Protein AF-A0A920PJ78-F1 (afdb_monomer_lite)

Structure (mmCIF, N/CA/C/O backbone):
data_AF-A0A920PJ78-F1
#
_entry.id   AF-A0A920PJ78-F1
#
loop_
_atom_site.group_PDB
_atom_site.id
_atom_site.type_symbol
_atom_site.label_atom_id
_atom_site.label_alt_id
_atom_site.label_comp_id
_atom_site.label_asym_id
_atom_site.label_entity_id
_atom_site.label_seq_id
_atom_site.pdbx_PDB_ins_code
_atom_site.Cartn_x
_atom_site.Cartn_y
_atom_site.Cartn_z
_atom_site.occupancy
_atom_site.B_iso_or_equiv
_atom_site.auth_seq_id
_atom_site.auth_comp_id
_atom_site.auth_asym_id
_atom_site.auth_atom_id
_atom_site.pdbx_PDB_model_num
ATOM 1 N N . MET A 1 1 ? -10.465 -1.971 8.024 1.00 68.12 1 MET A N 1
ATOM 2 C CA . MET A 1 1 ? -11.118 -1.729 6.717 1.00 68.12 1 MET A CA 1
ATOM 3 C C . MET A 1 1 ? -10.458 -2.613 5.666 1.00 68.12 1 MET A C 1
ATOM 5 O O . MET A 1 1 ? -9.367 -2.307 5.205 1.00 68.12 1 MET A O 1
ATOM 9 N N . THR A 1 2 ? -11.050 -3.760 5.351 1.00 90.75 2 THR A N 1
ATOM 10 C CA . THR A 1 2 ? -10.534 -4.675 4.323 1.00 90.75 2 THR A CA 1
ATOM 11 C C . THR A 1 2 ? -11.461 -4.667 3.121 1.00 90.75 2 THR A C 1
ATOM 13 O O . THR A 1 2 ? -12.647 -4.354 3.234 1.00 90.75 2 THR A O 1
ATOM 16 N N . ARG A 1 3 ? -10.918 -5.003 1.954 1.00 93.81 3 ARG A N 1
ATOM 17 C CA . ARG A 1 3 ? -11.692 -5.106 0.722 1.00 93.81 3 ARG A CA 1
ATOM 18 C C . ARG A 1 3 ? -11.339 -6.396 0.001 1.00 93.81 3 ARG A C 1
ATOM 20 O O . ARG A 1 3 ? -10.166 -6.679 -0.234 1.00 93.81 3 ARG A O 1
ATOM 27 N N . SER A 1 4 ? -12.359 -7.151 -0.393 1.00 97.38 4 SER A N 1
ATOM 28 C CA . SER A 1 4 ? -12.194 -8.248 -1.344 1.00 97.38 4 SER A CA 1
ATOM 29 C C . SER A 1 4 ? -12.003 -7.675 -2.743 1.00 97.38 4 SER A C 1
ATOM 31 O O . SER A 1 4 ? -12.812 -6.879 -3.229 1.00 97.38 4 SER A O 1
ATOM 33 N N . HIS A 1 5 ? -10.916 -8.062 -3.397 1.00 97.31 5 HIS A N 1
ATOM 34 C CA . HIS A 1 5 ? -10.640 -7.646 -4.758 1.00 97.31 5 HIS A CA 1
ATOM 35 C C . HIS A 1 5 ? -11.679 -8.275 -5.710 1.00 97.31 5 HIS A C 1
ATOM 37 O O . HIS A 1 5 ? -11.802 -9.500 -5.741 1.00 97.31 5 HIS A O 1
ATOM 43 N N . PRO A 1 6 ? -12.398 -7.488 -6.536 1.00 96.62 6 PRO A N 1
ATOM 44 C CA . PRO A 1 6 ? -13.583 -7.967 -7.258 1.00 96.62 6 PRO A CA 1
ATOM 45 C C . PRO A 1 6 ? -13.290 -9.043 -8.314 1.00 96.62 6 PRO A C 1
ATOM 47 O O . PRO A 1 6 ? -14.179 -9.805 -8.666 1.00 96.62 6 PRO A O 1
ATOM 50 N N . VAL A 1 7 ? -12.055 -9.102 -8.824 1.00 97.56 7 VAL A N 1
ATOM 51 C CA . VAL A 1 7 ? -11.634 -10.107 -9.821 1.00 97.56 7 VAL A CA 1
ATOM 52 C C . VAL A 1 7 ? -10.977 -11.328 -9.170 1.00 97.56 7 VAL A C 1
ATOM 54 O O . VAL A 1 7 ? -11.381 -12.453 -9.420 1.00 97.56 7 VAL A O 1
ATOM 57 N N . THR A 1 8 ? -9.950 -11.122 -8.340 1.00 97.19 8 THR A N 1
ATOM 58 C CA . THR A 1 8 ? -9.153 -12.211 -7.751 1.00 97.19 8 THR A CA 1
ATOM 59 C C . THR A 1 8 ? -9.752 -12.822 -6.482 1.00 97.19 8 THR A C 1
ATOM 61 O O . THR A 1 8 ? -9.260 -13.849 -6.029 1.00 97.19 8 THR A O 1
ATOM 64 N N . GLY A 1 9 ? -10.742 -12.181 -5.850 1.00 96.88 9 GLY A N 1
ATOM 65 C CA . GLY A 1 9 ? -11.318 -12.605 -4.568 1.00 96.88 9 GLY A CA 1
ATOM 66 C C . GLY A 1 9 ? -10.387 -12.450 -3.357 1.00 96.88 9 GLY A C 1
ATOM 67 O O . GLY A 1 9 ? -10.820 -12.651 -2.225 1.00 96.88 9 GLY A O 1
ATOM 68 N N . ARG A 1 10 ? -9.120 -12.064 -3.564 1.00 97.69 10 ARG A N 1
ATOM 69 C CA . ARG A 1 10 ? -8.138 -11.878 -2.489 1.00 97.69 10 ARG A CA 1
ATOM 70 C C . ARG A 1 10 ? -8.521 -10.689 -1.616 1.00 97.69 10 ARG A C 1
ATOM 72 O O . ARG A 1 10 ? -8.937 -9.648 -2.124 1.00 97.69 10 ARG A O 1
ATOM 79 N N . THR A 1 11 ? -8.331 -10.828 -0.312 1.00 97.25 11 THR A N 1
ATOM 80 C CA . THR A 1 11 ? -8.528 -9.736 0.643 1.00 97.25 11 THR A CA 1
ATOM 81 C C . THR A 1 11 ? -7.284 -8.856 0.696 1.00 97.25 11 THR A C 1
ATOM 83 O O . THR A 1 11 ? -6.173 -9.368 0.822 1.00 97.25 11 THR A O 1
ATOM 86 N N . ALA A 1 12 ? -7.481 -7.542 0.625 1.00 96.12 12 ALA A N 1
ATOM 87 C CA . ALA A 1 12 ? -6.443 -6.537 0.821 1.00 96.12 12 ALA A CA 1
ATOM 88 C C . ALA A 1 12 ? -6.835 -5.563 1.940 1.00 96.12 12 ALA A C 1
ATOM 90 O O . ALA A 1 12 ? -8.026 -5.336 2.195 1.00 96.12 12 ALA A O 1
ATOM 91 N N . LEU A 1 13 ? -5.831 -4.969 2.587 1.00 94.44 13 LEU A N 1
ATOM 92 C CA . LEU A 1 13 ? -6.040 -3.774 3.399 1.00 94.44 13 LEU A CA 1
ATOM 93 C C . LEU A 1 13 ? -6.492 -2.637 2.479 1.00 94.44 13 LEU A C 1
ATOM 95 O O . LEU A 1 13 ? -5.924 -2.438 1.406 1.00 94.44 13 LEU A O 1
ATOM 99 N N . TYR A 1 14 ? -7.535 -1.918 2.886 1.00 92.94 14 TYR A N 1
ATOM 100 C CA . TYR A 1 14 ? -8.049 -0.767 2.152 1.00 92.94 14 TYR A CA 1
ATOM 101 C C . TYR A 1 14 ? -7.910 0.467 3.030 1.00 92.94 14 TYR A C 1
ATOM 103 O O . TYR A 1 14 ? -8.841 0.862 3.734 1.00 92.94 14 TYR A O 1
ATOM 111 N N . VAL A 1 15 ? -6.689 0.993 3.045 1.00 90.56 15 VAL A N 1
ATOM 112 C CA . VAL A 1 15 ? -6.260 2.067 3.934 1.00 90.56 15 VAL A CA 1
ATOM 113 C C . VAL A 1 15 ? -5.370 3.062 3.198 1.00 90.5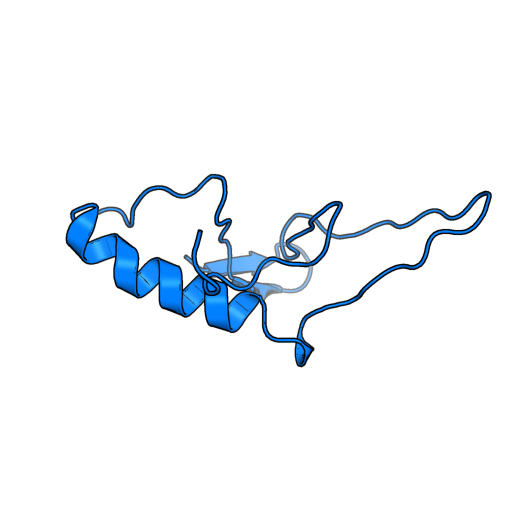6 15 VAL A C 1
ATOM 115 O O . VAL A 1 15 ? -4.819 2.742 2.146 1.00 90.56 15 VAL A O 1
ATOM 118 N N . SER A 1 16 ? -5.268 4.279 3.727 1.00 86.12 16 SER A N 1
ATOM 119 C CA . SER A 1 16 ? -4.407 5.330 3.188 1.00 86.12 16 SER A CA 1
ATOM 120 C C . SER A 1 16 ? -4.116 6.359 4.288 1.00 86.12 16 SER A C 1
ATOM 122 O O . SER A 1 16 ? -5.067 7.007 4.743 1.00 86.12 16 SER A O 1
ATOM 124 N N . PRO A 1 17 ? -2.836 6.558 4.667 1.00 81.00 17 PRO A N 1
ATOM 125 C CA . PRO A 1 17 ? -2.434 7.559 5.659 1.00 81.00 17 PRO A CA 1
ATOM 126 C C . PRO A 1 17 ? -2.856 8.988 5.300 1.00 81.00 17 PRO A C 1
ATOM 128 O O . PRO A 1 17 ? -2.998 9.835 6.171 1.00 81.00 17 PRO A O 1
ATOM 131 N N . HIS A 1 18 ? -3.066 9.267 4.010 1.00 79.00 18 HIS A N 1
ATOM 132 C CA . HIS A 1 18 ? -3.369 10.611 3.521 1.00 79.00 18 HIS A CA 1
ATOM 133 C C . HIS A 1 18 ? -4.861 10.945 3.491 1.00 79.00 18 HIS A C 1
ATOM 135 O O . HIS A 1 18 ? -5.215 12.116 3.382 1.00 79.00 18 HIS A O 1
ATOM 141 N N . THR A 1 19 ? -5.744 9.943 3.515 1.00 82.69 19 THR A N 1
ATOM 142 C CA . THR A 1 19 ? -7.181 10.161 3.259 1.00 82.69 19 THR A CA 1
ATOM 143 C C . THR A 1 19 ? -8.100 9.623 4.345 1.00 82.69 19 THR A C 1
ATOM 145 O O . THR A 1 19 ? -9.275 9.978 4.352 1.00 82.69 19 THR A O 1
ATOM 148 N N . ILE A 1 20 ? -7.616 8.749 5.229 1.00 83.00 20 ILE A N 1
ATOM 149 C CA . ILE A 1 20 ? -8.416 8.211 6.333 1.00 83.00 20 ILE A CA 1
ATOM 150 C C . ILE A 1 20 ? -8.094 8.994 7.601 1.00 83.00 20 ILE A C 1
ATOM 152 O O . ILE A 1 20 ? -6.958 8.980 8.064 1.00 83.00 20 ILE A O 1
ATOM 156 N N . SER A 1 21 ? -9.110 9.651 8.159 1.00 81.56 21 SER A N 1
ATOM 157 C CA . SER A 1 21 ? -9.001 10.449 9.383 1.00 81.56 21 SER A CA 1
ATOM 158 C C . SER A 1 21 ? -9.361 9.675 10.652 1.00 81.56 21 SER A C 1
ATOM 160 O O . SER A 1 21 ? -8.767 9.909 11.697 1.00 81.56 21 SER A O 1
ATOM 162 N N . GLU A 1 22 ? -10.338 8.769 10.580 1.00 91.25 22 GLU A N 1
ATOM 163 C CA . GLU A 1 22 ? -10.885 8.079 11.751 1.00 91.25 22 GLU A CA 1
ATOM 164 C C . GLU A 1 22 ? -11.549 6.749 11.377 1.00 91.25 22 GLU A C 1
ATOM 166 O O . GLU A 1 22 ? -11.899 6.492 10.218 1.00 91.25 22 GLU A O 1
ATOM 171 N N . ILE A 1 23 ? -11.736 5.898 12.382 1.00 94.06 23 ILE A N 1
ATOM 172 C CA . ILE A 1 23 ? -12.520 4.673 12.279 1.00 94.06 23 ILE A CA 1
ATOM 173 C C . ILE A 1 23 ? -13.942 5.003 12.725 1.00 94.06 23 ILE A C 1
ATOM 175 O O . ILE A 1 23 ? -14.167 5.455 13.843 1.00 94.06 23 ILE A O 1
ATOM 179 N N . VAL A 1 24 ? -14.920 4.742 11.856 1.00 94.19 24 VAL A N 1
ATOM 180 C CA . VAL A 1 24 ? -16.334 4.990 12.166 1.00 94.19 24 VAL A CA 1
ATOM 181 C C . VAL A 1 24 ? -16.729 4.282 13.463 1.00 94.19 24 VAL A C 1
ATOM 183 O O . VAL A 1 24 ? -16.585 3.066 13.580 1.00 94.19 24 VAL A O 1
ATOM 186 N N . GLY A 1 25 ? -17.272 5.051 14.406 1.00 95.94 25 GLY A N 1
ATOM 187 C CA . GLY A 1 25 ? -17.690 4.561 15.721 1.00 95.94 25 GLY A CA 1
ATOM 188 C C . GLY A 1 25 ? -16.637 4.712 16.821 1.00 95.94 25 GLY A C 1
ATOM 189 O O . GLY A 1 25 ? -16.955 4.418 17.968 1.00 95.94 25 GLY A O 1
ATOM 190 N N . LEU A 1 26 ? -15.437 5.193 16.495 1.00 95.81 26 LEU A N 1
ATOM 191 C CA . LEU A 1 26 ? -14.403 5.586 17.449 1.00 95.81 26 LEU A CA 1
ATOM 192 C C . LEU A 1 26 ? -14.155 7.093 17.349 1.00 95.81 26 LEU A C 1
ATOM 194 O O . LEU A 1 26 ? -14.322 7.689 16.284 1.00 95.81 26 LEU A O 1
ATOM 198 N N . SER A 1 27 ? -13.733 7.718 18.446 1.00 94.38 27 SER A N 1
ATOM 199 C CA . SER A 1 27 ? -13.180 9.072 18.387 1.00 94.38 27 SER A CA 1
ATOM 200 C C . SER A 1 27 ? -11.855 9.086 17.612 1.00 94.38 27 SER A C 1
ATOM 202 O O . SER A 1 27 ? -11.220 8.048 17.404 1.00 94.38 27 SER A O 1
ATOM 204 N N . ALA A 1 28 ? -11.395 10.269 17.199 1.00 89.94 28 ALA A N 1
ATOM 205 C CA . ALA A 1 28 ? -10.086 10.417 16.562 1.00 89.94 28 ALA A CA 1
ATOM 206 C C . ALA A 1 28 ? -8.935 9.946 17.474 1.00 89.94 28 ALA A C 1
ATOM 208 O O . ALA A 1 28 ? -7.992 9.316 16.999 1.00 89.94 28 ALA A O 1
ATOM 209 N N . GLU A 1 29 ? -9.032 10.203 18.783 1.00 93.94 29 GLU A N 1
ATOM 210 C CA . GLU A 1 29 ? -8.030 9.787 19.772 1.00 93.94 29 GLU A CA 1
ATOM 211 C C . GLU A 1 29 ? -7.947 8.260 19.891 1.00 93.94 29 GLU A C 1
ATOM 213 O O . GLU A 1 29 ? -6.851 7.706 19.913 1.00 93.94 29 GLU A O 1
ATOM 218 N N . GLU A 1 30 ? -9.095 7.579 19.879 1.00 95.69 30 GLU A N 1
ATOM 219 C CA . GLU A 1 30 ? -9.172 6.113 19.890 1.00 95.69 30 GLU A CA 1
ATOM 220 C C . GLU A 1 30 ? -8.772 5.494 18.541 1.00 95.69 30 GLU A C 1
ATOM 222 O O . GLU A 1 30 ? -8.194 4.410 18.496 1.00 95.69 30 GLU A O 1
ATOM 227 N N . SER A 1 31 ? -9.071 6.175 17.431 1.00 94.62 31 SER A N 1
ATOM 228 C CA . SER A 1 31 ? -8.765 5.696 16.077 1.00 94.62 31 SER A CA 1
ATOM 229 C C . SER A 1 31 ? -7.274 5.736 15.767 1.00 94.62 31 SER A C 1
ATOM 231 O O . SER A 1 31 ? -6.762 4.844 15.093 1.00 94.62 31 SER A O 1
ATOM 233 N N . ARG A 1 32 ? -6.586 6.785 16.229 1.00 91.44 32 ARG A N 1
ATOM 234 C CA . ARG A 1 32 ? -5.195 7.078 15.884 1.00 91.44 32 ARG A CA 1
ATOM 235 C C . ARG A 1 32 ? -4.227 5.909 16.126 1.00 91.44 32 ARG A C 1
ATOM 237 O O . ARG A 1 32 ? -3.628 5.491 15.139 1.00 91.44 32 ARG A O 1
ATOM 244 N N . PRO A 1 33 ? -4.112 5.325 17.335 1.00 94.31 33 PRO A N 1
ATOM 245 C CA . PRO A 1 33 ? -3.155 4.241 17.574 1.00 94.31 33 PRO A CA 1
ATOM 246 C C . PRO A 1 33 ? -3.437 2.994 16.720 1.00 94.31 33 PRO A C 1
ATOM 248 O O . PRO A 1 33 ? -2.516 2.307 16.296 1.00 94.31 33 PRO A O 1
ATOM 251 N N . ILE A 1 34 ? -4.710 2.718 16.412 1.00 94.50 34 ILE A N 1
ATOM 252 C CA . ILE A 1 34 ? -5.097 1.585 15.558 1.00 94.50 34 ILE A CA 1
ATOM 253 C C . ILE A 1 34 ? -4.685 1.843 14.104 1.00 94.50 34 ILE A C 1
ATOM 255 O O . ILE A 1 34 ? -4.226 0.940 13.406 1.00 94.50 34 ILE A O 1
ATOM 259 N N . LEU A 1 35 ? -4.886 3.069 13.616 1.00 93.19 35 LEU A N 1
ATOM 260 C CA . LEU A 1 35 ? -4.489 3.449 12.264 1.00 93.19 35 LEU A CA 1
ATOM 261 C C . LEU A 1 35 ? -2.962 3.465 12.118 1.00 93.19 35 LEU A C 1
ATOM 263 O O . LEU A 1 35 ? -2.474 2.950 11.116 1.00 93.19 35 LEU A O 1
ATOM 267 N N . GLU A 1 36 ? -2.233 3.981 13.112 1.00 91.38 36 GLU A N 1
ATOM 268 C CA . GLU A 1 36 ? -0.762 3.958 13.180 1.00 91.38 36 GLU A CA 1
ATOM 269 C C . GLU A 1 36 ? -0.228 2.519 13.042 1.00 91.38 36 GLU A C 1
ATOM 271 O O . GLU A 1 36 ? 0.517 2.248 12.101 1.00 91.38 36 GLU A O 1
ATOM 276 N N . GLU A 1 37 ? -0.722 1.564 13.844 1.00 93.38 37 GLU A N 1
ATOM 277 C CA . GLU A 1 37 ? -0.322 0.145 13.759 1.00 93.38 37 GLU A CA 1
ATOM 278 C C . GLU A 1 37 ? -0.579 -0.457 12.363 1.00 93.38 37 GLU A C 1
ATOM 280 O O . GLU A 1 37 ? 0.253 -1.175 11.798 1.00 93.38 37 GLU A O 1
ATOM 285 N N . ILE A 1 38 ? -1.733 -0.150 11.758 1.00 93.12 38 ILE A N 1
ATOM 286 C CA . ILE A 1 38 ? -2.069 -0.639 10.415 1.00 93.12 38 ILE A CA 1
ATOM 287 C C . ILE A 1 38 ? -1.133 -0.036 9.360 1.00 93.12 38 ILE A C 1
ATOM 289 O O . ILE A 1 38 ? -0.750 -0.734 8.415 1.00 93.12 38 ILE A O 1
ATOM 293 N N . TYR A 1 39 ? -0.788 1.246 9.481 1.00 91.44 39 TYR A N 1
ATOM 294 C CA . TYR A 1 39 ? 0.112 1.918 8.550 1.00 91.44 39 TYR A CA 1
ATOM 295 C C . TYR A 1 39 ? 1.545 1.407 8.682 1.00 91.44 39 TYR A C 1
ATOM 297 O O . TYR A 1 39 ? 2.166 1.123 7.659 1.00 91.44 39 TYR A O 1
ATOM 305 N N . GLU A 1 40 ? 2.048 1.212 9.899 1.00 91.69 40 GLU A N 1
ATOM 306 C CA . GLU A 1 40 ? 3.358 0.603 10.143 1.00 91.69 40 GLU A CA 1
ATOM 307 C C . GLU A 1 40 ? 3.455 -0.775 9.484 1.00 91.69 40 GLU A C 1
ATOM 309 O O . GLU A 1 40 ? 4.346 -1.009 8.664 1.00 91.69 40 GLU A O 1
ATOM 314 N N . PHE A 1 41 ? 2.479 -1.654 9.738 1.00 92.88 41 PHE A N 1
ATOM 315 C CA . PHE A 1 41 ? 2.427 -2.977 9.115 1.00 92.88 41 PHE A CA 1
ATOM 316 C C . PHE A 1 41 ? 2.375 -2.895 7.583 1.00 92.88 41 PHE A C 1
ATOM 318 O O . PHE A 1 41 ? 3.114 -3.587 6.881 1.00 92.88 41 PHE A O 1
ATOM 325 N N . ALA A 1 42 ? 1.502 -2.043 7.035 1.00 92.25 42 ALA A N 1
ATOM 326 C CA . ALA A 1 42 ? 1.307 -1.928 5.592 1.00 92.25 42 ALA A CA 1
ATOM 327 C C . ALA A 1 42 ? 2.517 -1.316 4.854 1.00 92.25 42 ALA A C 1
ATOM 329 O O . ALA A 1 42 ? 2.564 -1.391 3.624 1.00 92.25 42 ALA A O 1
ATOM 330 N N . THR A 1 43 ? 3.475 -0.733 5.585 1.00 91.44 43 THR A N 1
ATOM 331 C CA . THR A 1 43 ? 4.684 -0.070 5.065 1.00 91.44 43 THR A CA 1
ATOM 332 C C . THR A 1 43 ? 5.992 -0.771 5.485 1.00 91.44 43 THR A C 1
ATOM 334 O O . THR A 1 43 ? 7.092 -0.226 5.352 1.00 91.44 43 THR A O 1
ATOM 337 N N . GLU A 1 44 ? 5.920 -2.017 5.964 1.00 92.94 44 GLU A N 1
ATOM 338 C CA . GLU A 1 44 ? 7.103 -2.860 6.177 1.00 92.94 44 GLU A CA 1
ATOM 339 C C . GLU A 1 44 ? 7.853 -3.141 4.858 1.00 92.94 44 GLU A C 1
ATOM 341 O O . GLU A 1 44 ? 7.237 -3.371 3.815 1.00 92.94 44 GLU A O 1
ATOM 346 N N . ASP A 1 45 ? 9.191 -3.227 4.905 1.00 93.00 45 ASP A N 1
A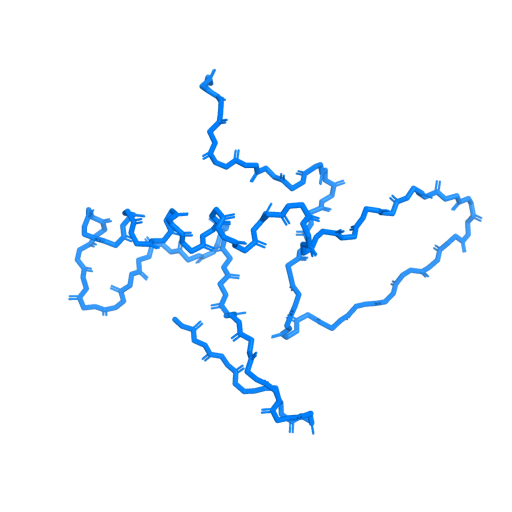TOM 347 C CA . ASP A 1 45 ? 10.043 -3.376 3.707 1.00 93.00 45 ASP A CA 1
ATOM 348 C C . ASP A 1 45 ? 9.672 -4.590 2.841 1.00 93.00 45 ASP A C 1
ATOM 350 O O . ASP A 1 45 ? 9.793 -4.554 1.618 1.00 93.00 45 ASP A O 1
ATOM 354 N N . ARG A 1 46 ? 9.153 -5.662 3.452 1.00 95.75 46 ARG A N 1
ATOM 355 C CA . ARG A 1 46 ? 8.718 -6.872 2.732 1.00 95.75 46 ARG A CA 1
ATOM 356 C C . ARG A 1 46 ? 7.518 -6.658 1.801 1.00 95.75 46 ARG A C 1
ATOM 358 O O . ARG A 1 46 ? 7.246 -7.527 0.975 1.00 95.75 46 ARG A O 1
ATOM 365 N N . PHE A 1 47 ? 6.783 -5.557 1.952 1.00 94.69 47 PHE A N 1
ATOM 366 C CA . PHE A 1 47 ? 5.643 -5.201 1.105 1.00 94.69 47 PHE A CA 1
ATOM 367 C C . PHE A 1 47 ? 5.984 -4.120 0.074 1.00 94.69 47 PHE A C 1
ATOM 369 O O . PHE A 1 47 ? 5.141 -3.791 -0.762 1.00 94.69 47 PHE A O 1
ATOM 376 N N . ILE A 1 48 ? 7.208 -3.583 0.104 1.00 94.00 48 ILE A N 1
ATOM 377 C CA . ILE A 1 48 ? 7.615 -2.459 -0.732 1.00 94.00 48 ILE A CA 1
ATOM 378 C C . ILE A 1 48 ? 8.299 -2.954 -2.002 1.00 94.00 48 ILE A C 1
ATOM 380 O O . ILE A 1 48 ? 9.274 -3.703 -1.982 1.0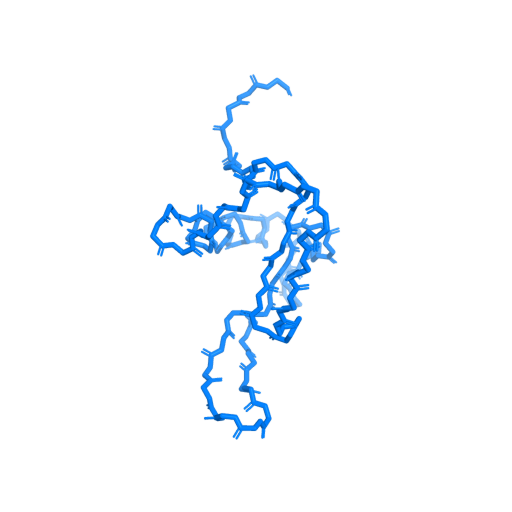0 94.00 48 ILE A O 1
ATOM 384 N N . TYR A 1 49 ? 7.803 -2.450 -3.127 1.00 95.19 49 TYR A N 1
ATOM 385 C CA . TYR A 1 49 ? 8.539 -2.406 -4.379 1.00 95.19 49 TYR A CA 1
ATOM 386 C C . TYR A 1 49 ? 8.988 -0.962 -4.629 1.00 95.19 49 TYR A C 1
ATOM 388 O O . TYR A 1 49 ? 8.151 -0.063 -4.700 1.00 95.19 49 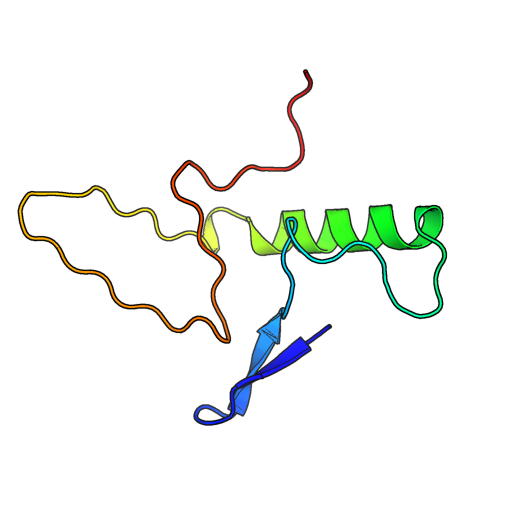TYR A O 1
ATOM 396 N N . GLU A 1 50 ? 10.297 -0.746 -4.779 1.00 94.12 50 GLU A N 1
ATOM 397 C CA . GLU A 1 50 ? 10.874 0.548 -5.157 1.00 94.12 50 GLU A CA 1
ATOM 398 C C . GLU A 1 50 ? 11.323 0.503 -6.619 1.00 94.12 50 GLU A C 1
ATOM 400 O O . GLU A 1 50 ? 12.151 -0.326 -7.009 1.00 94.12 50 GLU A O 1
ATOM 405 N N . HIS A 1 51 ? 10.790 1.413 -7.434 1.00 95.12 51 HIS A N 1
ATOM 406 C CA . HIS A 1 51 ? 11.209 1.544 -8.820 1.00 95.12 51 HIS A CA 1
ATOM 407 C C . HIS A 1 51 ? 12.264 2.634 -8.988 1.00 95.12 51 HIS A C 1
ATOM 409 O O . HIS A 1 51 ? 12.030 3.804 -8.684 1.00 95.12 51 HIS A O 1
ATOM 415 N N . ARG A 1 52 ? 13.409 2.257 -9.559 1.00 94.44 52 ARG A N 1
ATOM 416 C CA . ARG A 1 52 ? 14.424 3.201 -10.028 1.00 94.44 52 ARG A CA 1
ATOM 417 C C . ARG A 1 52 ? 14.159 3.526 -11.492 1.00 94.44 52 ARG A C 1
ATOM 419 O O . ARG A 1 52 ? 14.512 2.737 -12.361 1.00 94.44 52 ARG A O 1
ATOM 426 N N . TRP A 1 53 ? 13.540 4.679 -11.726 1.00 95.69 53 TRP A N 1
ATOM 427 C CA . TRP A 1 53 ? 13.161 5.146 -13.056 1.00 95.69 53 TRP A CA 1
ATOM 428 C C . TRP A 1 53 ? 14.351 5.264 -14.010 1.00 95.69 53 TRP A C 1
ATOM 430 O O . TRP A 1 53 ? 15.384 5.848 -13.673 1.00 95.69 53 TRP A O 1
ATOM 440 N N . THR A 1 54 ? 14.155 4.806 -15.240 1.00 98.00 54 THR A N 1
ATOM 441 C CA . THR A 1 54 ? 15.003 5.100 -16.393 1.00 98.00 54 THR A CA 1
ATOM 442 C C . THR A 1 54 ? 14.174 5.669 -17.545 1.00 98.00 54 THR A C 1
ATOM 444 O O . THR A 1 54 ? 12.941 5.723 -17.502 1.00 98.00 54 THR A O 1
ATOM 447 N N . GLN A 1 55 ? 14.850 6.200 -18.567 1.00 98.19 55 GLN A N 1
ATOM 448 C CA . GLN A 1 55 ? 14.162 6.860 -19.670 1.00 98.19 55 GLN A CA 1
ATOM 449 C C . GLN A 1 55 ? 13.227 5.877 -20.390 1.00 98.19 55 GLN A C 1
ATOM 451 O O . GLN A 1 55 ? 13.665 4.835 -20.868 1.00 98.19 55 GLN A O 1
ATOM 456 N N . ASN A 1 56 ? 11.967 6.293 -20.551 1.00 98.12 56 ASN A N 1
ATOM 457 C CA . ASN A 1 56 ? 10.887 5.551 -21.211 1.00 98.12 56 ASN A CA 1
ATOM 458 C C . ASN A 1 56 ? 10.293 4.377 -20.409 1.00 98.12 56 ASN A C 1
ATOM 460 O O . ASN A 1 56 ? 9.527 3.602 -20.983 1.00 98.12 56 ASN A O 1
ATOM 464 N N . ASP A 1 57 ? 10.581 4.260 -19.110 1.00 98.12 57 ASP A N 1
ATOM 465 C CA . ASP A 1 57 ? 9.901 3.279 -18.261 1.00 98.12 57 ASP A CA 1
ATOM 466 C C . ASP A 1 57 ? 8.406 3.589 -18.104 1.00 98.12 57 ASP A C 1
ATOM 468 O O . ASP A 1 57 ? 7.978 4.744 -18.012 1.00 98.12 57 ASP A O 1
ATOM 472 N N . VAL A 1 58 ? 7.606 2.524 -18.039 1.00 97.25 58 VAL A N 1
ATOM 473 C CA . VAL A 1 58 ? 6.175 2.579 -17.734 1.00 97.25 58 VAL A CA 1
ATOM 474 C C . VAL A 1 58 ? 5.867 1.532 -16.675 1.00 97.25 58 VAL A C 1
ATOM 476 O O . VAL A 1 58 ? 6.136 0.346 -16.862 1.00 97.25 58 VAL A O 1
ATOM 479 N N . ILE A 1 59 ? 5.245 1.968 -15.581 1.00 96.81 59 ILE A N 1
ATOM 480 C CA . ILE A 1 59 ? 4.678 1.086 -14.563 1.00 96.81 59 ILE A CA 1
ATOM 481 C C . ILE A 1 59 ? 3.161 1.180 -14.605 1.00 96.81 59 ILE A C 1
ATOM 483 O O . ILE A 1 59 ? 2.583 2.255 -14.755 1.00 96.81 59 ILE A O 1
ATOM 487 N N . MET A 1 60 ? 2.524 0.032 -14.409 1.00 97.12 60 MET A N 1
ATOM 488 C CA . MET A 1 60 ? 1.102 -0.076 -14.135 1.00 97.12 60 MET A CA 1
ATOM 489 C C . MET A 1 60 ? 0.911 -0.863 -12.839 1.00 97.12 60 MET A C 1
ATOM 491 O O . MET A 1 60 ? 1.574 -1.877 -12.624 1.00 97.12 60 MET A O 1
ATOM 495 N N . TRP A 1 61 ? -0.002 -0.410 -11.985 1.00 96.94 61 TRP A N 1
ATOM 496 C CA . TRP A 1 61 ? -0.363 -1.090 -10.742 1.00 96.94 61 TRP A CA 1
ATOM 497 C C . TRP A 1 61 ? -1.881 -1.144 -10.562 1.00 96.94 61 TRP A C 1
ATOM 499 O O . TRP A 1 61 ? -2.633 -0.417 -11.216 1.00 96.94 61 TRP A O 1
ATOM 509 N N . ASP A 1 62 ? -2.338 -2.000 -9.647 1.00 96.69 62 ASP A N 1
ATOM 510 C CA . ASP A 1 62 ? -3.751 -2.111 -9.294 1.00 96.69 62 ASP A CA 1
ATOM 511 C C . ASP A 1 62 ? -4.096 -1.255 -8.072 1.00 96.69 62 ASP A C 1
ATOM 513 O O . ASP A 1 62 ? -3.912 -1.660 -6.923 1.00 96.69 62 ASP A O 1
ATOM 517 N N . ASN A 1 63 ? -4.683 -0.084 -8.317 1.00 94.81 63 ASN A N 1
ATOM 518 C CA . ASN A 1 63 ? -5.012 0.883 -7.269 1.00 94.81 63 ASN A CA 1
ATOM 519 C C . ASN A 1 63 ? -6.067 0.397 -6.250 1.00 94.81 63 ASN A C 1
ATOM 521 O O . ASN A 1 63 ? -6.394 1.113 -5.309 1.00 94.81 63 ASN A O 1
ATOM 525 N N . ARG A 1 64 ? -6.655 -0.794 -6.429 1.00 94.25 64 ARG A N 1
ATOM 526 C CA . ARG A 1 64 ? -7.624 -1.369 -5.479 1.00 94.25 64 ARG A CA 1
ATOM 527 C C . ARG A 1 64 ? -6.952 -2.126 -4.340 1.00 94.25 64 ARG A C 1
ATOM 529 O O . ARG A 1 64 ? -7.623 -2.395 -3.345 1.00 94.25 64 ARG A O 1
ATOM 536 N N . CYS A 1 65 ? -5.685 -2.505 -4.501 1.00 95.31 65 CYS A N 1
ATOM 537 C CA . CYS A 1 65 ? -4.949 -3.320 -3.535 1.00 95.31 65 CYS A CA 1
ATOM 538 C C . CYS A 1 65 ? -3.481 -2.904 -3.358 1.00 95.31 65 CYS A C 1
ATOM 540 O O . CYS A 1 65 ? -2.697 -3.686 -2.826 1.00 95.31 65 CYS A O 1
ATOM 542 N N . THR A 1 66 ? -3.102 -1.704 -3.798 1.00 95.12 66 THR A N 1
ATOM 543 C CA . THR A 1 66 ? -1.755 -1.146 -3.612 1.00 95.12 66 THR A CA 1
ATOM 544 C C . THR A 1 66 ? -1.830 0.281 -3.084 1.00 95.12 66 THR A C 1
ATOM 546 O O . THR A 1 66 ? -2.688 1.051 -3.517 1.00 95.12 66 THR A O 1
ATOM 549 N N . MET A 1 67 ? -0.877 0.655 -2.235 1.00 93.44 67 MET A N 1
ATOM 550 C CA . MET A 1 67 ? -0.548 2.052 -1.943 1.00 93.44 67 MET A CA 1
ATOM 551 C C . MET A 1 67 ? 0.675 2.467 -2.768 1.00 93.44 67 MET A C 1
ATOM 553 O O . MET A 1 67 ? 1.464 1.613 -3.170 1.00 93.44 67 MET A O 1
ATOM 557 N N . HIS A 1 68 ? 0.832 3.763 -3.030 1.00 92.38 68 HIS A N 1
ATOM 558 C CA . HIS A 1 68 ? 1.987 4.299 -3.749 1.00 92.38 68 HIS A CA 1
ATOM 559 C C . HIS A 1 68 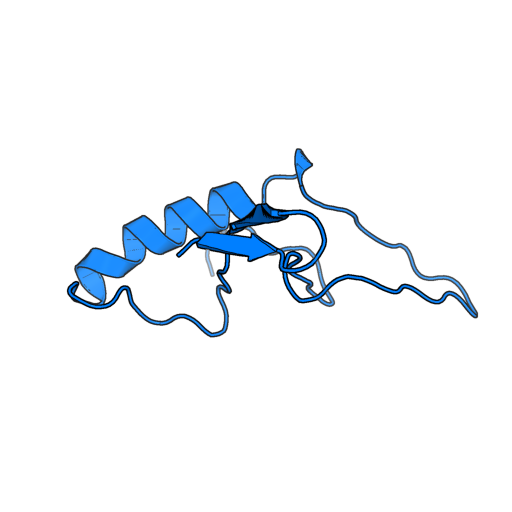? 2.403 5.657 -3.179 1.00 92.38 68 HIS A C 1
ATOM 561 O O . HIS A 1 68 ? 1.576 6.405 -2.663 1.00 92.38 68 HIS A O 1
ATOM 567 N N . SER A 1 69 ? 3.693 5.962 -3.291 1.00 90.31 69 SER A N 1
ATOM 568 C CA . SER A 1 69 ? 4.297 7.244 -2.930 1.00 90.31 69 SER A CA 1
ATOM 569 C C . SER A 1 69 ? 5.292 7.636 -4.019 1.00 90.31 69 SER A C 1
ATOM 571 O O . SER A 1 69 ? 5.891 6.770 -4.655 1.00 90.31 69 SER A O 1
ATOM 573 N N . VAL A 1 70 ? 5.451 8.941 -4.252 1.00 89.50 70 VAL A N 1
ATOM 574 C CA . VAL A 1 70 ? 6.469 9.474 -5.175 1.00 89.50 70 VAL A CA 1
ATOM 575 C C . VAL A 1 70 ? 7.870 9.378 -4.556 1.00 89.50 70 VAL A C 1
ATOM 577 O O . VAL A 1 70 ? 8.850 9.222 -5.279 1.00 89.50 70 VAL A O 1
ATOM 580 N N . GLY A 1 71 ? 7.965 9.477 -3.227 1.00 85.19 71 GLY A N 1
ATOM 581 C CA . GLY A 1 71 ? 9.205 9.326 -2.464 1.00 85.19 71 GLY A CA 1
ATOM 582 C C . GLY A 1 71 ? 9.254 8.006 -1.691 1.00 85.19 71 GLY A C 1
ATOM 583 O O . GLY A 1 71 ? 8.365 7.165 -1.855 1.00 85.19 71 GLY A O 1
ATOM 584 N N . PRO A 1 72 ? 10.258 7.830 -0.811 1.00 82.94 72 PRO A N 1
ATOM 585 C CA . PRO A 1 72 ? 10.300 6.701 0.109 1.00 82.94 72 PRO A CA 1
ATOM 586 C C . PRO A 1 72 ? 8.960 6.542 0.828 1.00 82.94 72 PRO A C 1
ATOM 588 O O . PRO A 1 72 ? 8.321 7.531 1.202 1.00 82.94 72 PRO A O 1
ATOM 591 N N . MET A 1 73 ? 8.514 5.299 0.995 1.00 81.69 73 MET A N 1
ATOM 592 C CA . MET A 1 73 ? 7.335 5.018 1.803 1.00 81.69 73 MET A CA 1
ATOM 593 C C . MET A 1 73 ? 7.666 5.420 3.244 1.00 81.69 73 MET A C 1
ATOM 595 O O . MET A 1 73 ? 8.533 4.815 3.871 1.00 81.69 73 MET A O 1
ATOM 599 N N . ILE A 1 74 ? 7.062 6.513 3.716 1.00 66.44 74 ILE A N 1
ATOM 600 C CA . ILE A 1 74 ? 7.376 7.096 5.021 1.00 66.44 74 ILE A CA 1
ATOM 601 C C . IL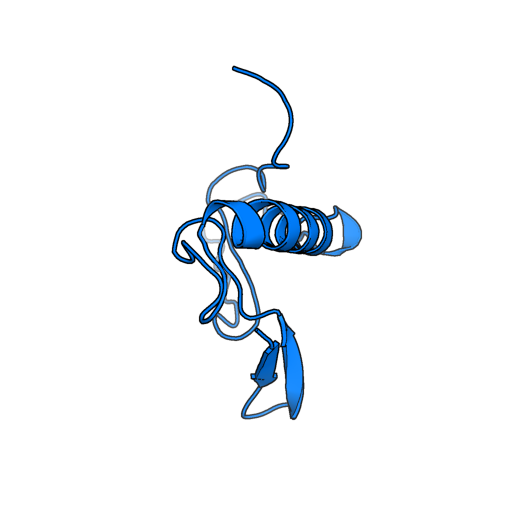E A 1 74 ? 6.948 6.097 6.094 1.00 66.44 74 ILE A C 1
ATOM 603 O O . ILE A 1 74 ? 5.765 5.774 6.204 1.00 66.44 74 ILE A O 1
ATOM 607 N N . ARG A 1 75 ? 7.917 5.633 6.886 1.00 60.19 75 ARG A N 1
ATOM 608 C CA . ARG A 1 75 ? 7.639 5.063 8.201 1.00 60.19 75 ARG A CA 1
ATOM 609 C C . ARG A 1 75 ? 7.185 6.216 9.076 1.00 60.19 75 ARG A C 1
ATOM 611 O O . ARG A 1 75 ? 7.895 7.218 9.167 1.00 60.19 75 ARG A O 1
ATOM 618 N N . LEU A 1 76 ? 5.991 6.106 9.644 1.00 57.44 76 LEU A N 1
ATOM 619 C CA . LEU A 1 76 ? 5.531 7.013 10.689 1.00 57.44 76 LEU A CA 1
ATOM 620 C C . LEU A 1 76 ? 6.409 6.737 11.916 1.00 57.44 76 LEU A C 1
ATOM 622 O O . LEU A 1 76 ? 6.047 5.893 12.711 1.00 57.44 76 LEU A O 1
ATOM 626 N N . ASP A 1 77 ? 7.635 7.273 11.912 1.00 46.25 77 ASP A N 1
ATOM 627 C CA . ASP A 1 77 ? 8.496 7.577 13.063 1.00 46.25 77 ASP A CA 1
ATOM 628 C C . ASP A 1 77 ? 9.932 7.874 12.595 1.00 46.25 77 ASP A C 1
ATOM 630 O O . ASP A 1 77 ? 10.754 6.997 12.325 1.00 46.25 77 ASP A O 1
ATOM 634 N N . THR A 1 78 ? 10.238 9.163 12.472 1.00 35.31 78 THR A N 1
ATOM 635 C CA . THR A 1 78 ? 11.468 9.782 12.992 1.00 35.31 78 THR A CA 1
ATOM 636 C C . THR A 1 78 ? 11.196 11.287 13.076 1.00 35.31 78 THR A C 1
ATOM 638 O O . THR A 1 78 ? 10.964 11.936 12.060 1.00 35.31 78 THR A O 1
ATOM 641 N N . ASP A 1 79 ? 11.146 11.807 14.300 1.00 37.78 79 ASP A N 1
ATOM 642 C CA . ASP A 1 79 ? 10.726 13.163 14.672 1.00 37.78 79 ASP A CA 1
ATOM 643 C C . ASP A 1 79 ? 11.439 14.303 13.911 1.00 37.78 79 ASP A C 1
ATOM 645 O O . ASP A 1 79 ? 12.663 14.404 14.007 1.00 37.78 79 ASP A O 1
ATOM 649 N N . VAL A 1 80 ? 10.665 15.182 13.241 1.00 38.25 80 VAL A N 1
ATOM 650 C CA . VAL A 1 80 ? 10.604 16.667 13.385 1.00 38.25 80 VAL A CA 1
ATOM 651 C C . VAL A 1 80 ? 9.248 17.161 12.875 1.00 38.25 80 VAL A C 1
ATOM 653 O O . VAL A 1 80 ? 8.885 16.801 11.733 1.00 38.25 80 VAL A O 1
#

Secondary structure (DSSP, 8-state):
-EEE-TTT--EEE---TTT----TTS-HHHHHHHHHHHHHHHTSGGG-------TT------TTT----SSS---S-S--

Radius of gyration: 14.84 Å; chains: 1; bounding box: 33×29×41 Å

Foldseek 3Di:
DWDQDPPPRDIADDDDPVPDQADPPDDSVRGVVVNLVVLQVCQPPVNDDDDDDDPPDDDDDDPRHDDDDPDRSDNPDDDD

pLDDT: mean 88.85, std 13.85, range [35.31, 98.19]

Sequence (80 aa):
MTRSHPVTGRTALYVSPHTISEIVGLSAEESRPILEEIYEFATEDRFIYEHRWTQNDVIMWDNRCTMHSVGPMIRLDTDV